Protein AF-X1F9L2-F1 (afdb_monomer_lite)

Secondary structure (DSSP, 8-state):
--SSHHHHHHHHTTEEEE-------S--PPEEEEEEESS-TT-EEEEE----HHHHHHHHHHH--SS------TT----TTHHHHHHHHHHH-TT-S--------

Structure (mmCIF, N/CA/C/O backbone):
data_AF-X1F9L2-F1
#
_entry.id   AF-X1F9L2-F1
#
loop_
_atom_site.group_PDB
_atom_site.id
_atom_site.type_symbol
_atom_site.label_atom_id
_atom_site.label_alt_id
_atom_site.label_comp_id
_atom_site.label_asym_id
_atom_site.label_entity_id
_atom_site.label_seq_id
_atom_site.pdbx_PDB_ins_code
_atom_site.Cartn_x
_atom_site.Cartn_y
_atom_site.Cartn_z
_atom_site.occupancy
_atom_site.B_iso_or_equiv
_atom_site.auth_seq_id
_atom_site.auth_comp_id
_atom_site.auth_asym_id
_atom_site.auth_atom_id
_atom_site.pdbx_PDB_model_num
ATOM 1 N N . SER A 1 1 ? 3.267 -1.049 13.848 1.00 60.25 1 SER A N 1
ATOM 2 C CA . SER A 1 1 ? 3.976 0.184 14.206 1.00 60.25 1 SER A CA 1
ATOM 3 C C . SER A 1 1 ? 3.271 0.841 15.379 1.00 60.25 1 SER A C 1
ATOM 5 O O . SER A 1 1 ? 2.086 0.572 15.550 1.00 60.25 1 SER A O 1
ATOM 7 N N . LYS A 1 2 ? 3.977 1.619 16.206 1.00 73.06 2 LYS A N 1
ATOM 8 C CA . LYS A 1 2 ? 3.384 2.420 17.297 1.00 73.06 2 LYS A CA 1
ATOM 9 C C . LYS A 1 2 ? 3.201 3.896 16.903 1.00 73.06 2 LYS A C 1
ATOM 11 O O . LYS A 1 2 ? 2.797 4.698 17.736 1.00 73.06 2 LYS A O 1
ATOM 16 N N . ASP A 1 3 ? 3.540 4.254 15.665 1.00 85.88 3 ASP A N 1
ATOM 17 C CA . ASP A 1 3 ? 3.360 5.607 15.145 1.00 85.88 3 ASP A CA 1
ATOM 18 C C . ASP A 1 3 ? 1.888 5.908 14.807 1.00 85.88 3 ASP A C 1
ATOM 20 O O . ASP A 1 3 ? 1.027 5.026 14.773 1.00 85.88 3 ASP A O 1
ATOM 24 N N . LYS A 1 4 ? 1.597 7.190 14.577 1.00 92.56 4 LYS A N 1
ATOM 25 C CA . LYS A 1 4 ? 0.249 7.693 14.281 1.00 92.56 4 LYS A CA 1
ATOM 26 C C . LYS A 1 4 ? -0.078 7.688 12.782 1.00 92.56 4 LYS A C 1
ATOM 28 O O . LYS A 1 4 ? -1.054 8.318 12.386 1.00 92.56 4 LYS A O 1
ATOM 33 N N . THR A 1 5 ? 0.704 6.993 11.949 1.00 92.44 5 THR A N 1
ATOM 34 C CA . THR A 1 5 ? 0.612 7.088 10.479 1.00 92.44 5 THR A CA 1
ATOM 35 C C . THR A 1 5 ? -0.786 6.765 9.977 1.00 92.44 5 THR A C 1
ATOM 37 O O . THR A 1 5 ? -1.375 7.548 9.243 1.00 92.44 5 THR A O 1
ATOM 40 N N . LEU A 1 6 ? -1.362 5.646 10.427 1.00 94.25 6 LEU A N 1
ATOM 41 C CA . LEU A 1 6 ? -2.694 5.236 9.985 1.00 94.25 6 LEU A CA 1
ATOM 42 C C . LEU A 1 6 ? -3.778 6.248 10.384 1.00 94.25 6 LEU A C 1
ATOM 44 O O . LEU A 1 6 ? -4.688 6.501 9.602 1.00 94.25 6 LEU A O 1
ATOM 48 N N . GLU A 1 7 ? -3.687 6.833 11.578 1.00 95.12 7 GLU A N 1
ATOM 49 C CA . GLU A 1 7 ? -4.670 7.816 12.044 1.00 95.12 7 GLU A CA 1
ATOM 50 C C . GLU A 1 7 ? -4.569 9.133 11.268 1.00 95.12 7 GLU A C 1
ATOM 52 O O . GLU A 1 7 ? -5.594 9.709 10.903 1.00 95.12 7 GLU A O 1
ATOM 57 N N . ILE A 1 8 ? -3.350 9.567 10.935 1.00 95.69 8 ILE A N 1
ATOM 58 C CA . ILE A 1 8 ? -3.124 10.725 10.060 1.00 95.69 8 ILE A CA 1
ATOM 59 C C . ILE A 1 8 ? -3.702 10.445 8.668 1.00 95.69 8 ILE A C 1
ATOM 61 O O . ILE A 1 8 ? -4.513 11.227 8.182 1.00 95.69 8 ILE A O 1
ATOM 65 N N . LEU A 1 9 ? -3.379 9.296 8.062 1.00 95.38 9 LEU A N 1
ATOM 66 C CA . LEU A 1 9 ? -3.902 8.922 6.744 1.00 95.38 9 LEU A CA 1
ATOM 67 C C . LEU A 1 9 ? -5.434 8.866 6.729 1.00 95.38 9 LEU A C 1
ATOM 69 O O . LEU A 1 9 ? -6.054 9.372 5.797 1.00 95.38 9 LEU A O 1
ATOM 73 N N . LYS A 1 10 ? -6.057 8.298 7.772 1.00 95.62 10 LYS A N 1
ATOM 74 C CA . LYS A 1 10 ? -7.521 8.258 7.900 1.00 95.62 10 LYS A CA 1
ATOM 75 C C . LYS A 1 10 ? -8.142 9.644 7.879 1.00 95.62 10 LYS A C 1
ATOM 77 O O . LYS A 1 10 ? -9.165 9.827 7.223 1.00 95.62 10 LYS A O 1
ATOM 82 N N . LYS A 1 11 ? -7.539 10.591 8.596 1.00 95.75 11 LYS A N 1
ATOM 83 C CA . LYS A 1 11 ? -8.026 11.965 8.679 1.00 95.75 11 LYS A CA 1
ATOM 84 C C . LYS A 1 11 ? -7.845 12.702 7.351 1.00 95.75 11 LYS A C 1
ATOM 86 O O . LYS A 1 11 ? -8.827 13.212 6.819 1.00 95.75 11 LYS A O 1
ATOM 91 N N . GLU A 1 12 ? -6.626 12.724 6.817 1.00 96.25 12 GLU A N 1
ATOM 92 C CA . GLU A 1 12 ? -6.279 13.530 5.637 1.00 96.25 12 GLU A CA 1
ATOM 93 C C . GLU A 1 12 ? -6.968 13.015 4.364 1.00 96.25 12 GLU A C 1
ATOM 95 O O . GLU A 1 12 ? -7.533 13.795 3.603 1.00 96.25 12 GLU A O 1
ATOM 100 N N . PHE A 1 13 ? -7.034 11.693 4.183 1.00 96.44 13 PHE A N 1
ATOM 101 C CA . PHE A 1 13 ? -7.661 11.069 3.011 1.00 96.44 13 PHE A CA 1
ATOM 102 C C . PHE A 1 13 ? -9.096 10.590 3.263 1.00 96.44 13 PHE A C 1
ATOM 104 O O . PHE A 1 13 ? -9.654 9.833 2.471 1.00 96.44 13 PHE A O 1
ATOM 111 N N . LYS A 1 14 ? -9.714 10.988 4.384 1.00 96.62 14 LYS A N 1
ATOM 112 C CA . LYS A 1 14 ? -11.099 10.619 4.738 1.00 96.62 14 LYS A CA 1
ATOM 113 C C . LYS A 1 14 ? -11.360 9.115 4.569 1.00 96.62 14 LYS A C 1
ATOM 115 O O . LYS A 1 14 ? -12.364 8.706 3.976 1.00 96.62 14 LYS A O 1
ATOM 120 N N . LEU A 1 15 ? -10.420 8.293 5.041 1.00 97.75 15 LEU A N 1
ATOM 121 C CA . LEU A 1 15 ? -10.436 6.858 4.785 1.00 97.75 15 LEU A CA 1
ATOM 122 C C . LEU A 1 15 ? -11.605 6.185 5.502 1.00 97.75 15 LEU A C 1
ATOM 124 O O . LEU A 1 15 ? -11.808 6.361 6.706 1.00 97.75 15 LEU A O 1
ATOM 128 N N . LYS A 1 16 ? -12.320 5.324 4.782 1.00 96.56 16 LYS A N 1
ATOM 129 C CA . LYS A 1 16 ? -13.406 4.505 5.323 1.00 96.56 16 LYS A CA 1
ATOM 130 C C . LYS A 1 16 ? -12.994 3.045 5.325 1.00 96.56 16 LYS A C 1
ATOM 132 O O . LYS A 1 16 ? -12.579 2.511 4.298 1.00 96.56 16 LYS A O 1
ATOM 137 N N . LYS A 1 17 ? -13.121 2.398 6.486 1.00 96.81 17 LYS A N 1
ATOM 138 C CA . LYS A 1 17 ? -12.931 0.950 6.586 1.00 96.81 17 LYS A CA 1
ATOM 139 C C . LYS A 1 17 ? -14.072 0.265 5.845 1.00 96.81 17 LYS A C 1
ATOM 141 O O . LYS A 1 17 ? -15.231 0.565 6.119 1.00 96.81 17 LYS A O 1
ATOM 146 N N . ILE A 1 18 ? -13.743 -0.666 4.963 1.00 95.94 18 ILE A N 1
ATOM 147 C CA . ILE A 1 18 ? -14.729 -1.484 4.261 1.00 95.94 18 ILE A CA 1
ATOM 148 C C . ILE A 1 18 ? -14.486 -2.963 4.529 1.00 95.94 18 ILE A C 1
ATOM 150 O O . ILE A 1 18 ? -13.389 -3.381 4.912 1.00 95.94 18 ILE A O 1
ATOM 154 N N . TYR A 1 19 ? -15.531 -3.757 4.324 1.00 93.50 19 TYR A N 1
ATOM 155 C CA . TYR A 1 19 ? -15.382 -5.196 4.213 1.00 93.50 19 TYR A CA 1
ATOM 156 C C . TYR A 1 19 ? -14.940 -5.524 2.788 1.00 93.50 19 TYR A C 1
ATOM 158 O O . TYR A 1 19 ? -15.648 -5.222 1.830 1.00 93.50 19 TYR A O 1
ATOM 166 N N . HIS A 1 20 ? -13.755 -6.110 2.653 1.00 90.31 20 HIS A N 1
ATOM 167 C CA . HIS A 1 20 ? -13.216 -6.516 1.366 1.00 90.31 20 HIS A CA 1
ATOM 168 C C . HIS A 1 20 ? -12.497 -7.853 1.517 1.00 90.31 20 HIS A C 1
ATOM 170 O O . HIS A 1 20 ? -11.644 -8.013 2.395 1.00 90.31 20 HIS A O 1
ATOM 176 N N . VAL A 1 21 ? -12.864 -8.820 0.678 1.00 86.88 21 VAL A N 1
ATOM 177 C CA . VAL A 1 21 ? -12.272 -10.158 0.692 1.00 86.88 21 VAL A CA 1
ATOM 178 C C . VAL A 1 21 ? -11.064 -10.150 -0.234 1.00 86.88 21 VAL A C 1
ATOM 180 O O . VAL A 1 21 ? -11.203 -10.140 -1.452 1.00 86.88 21 VAL A O 1
ATOM 183 N N . LEU A 1 22 ? -9.870 -10.147 0.358 1.00 87.06 22 LEU A N 1
ATOM 184 C CA . LEU A 1 22 ? -8.618 -10.224 -0.386 1.00 87.06 22 LEU A CA 1
ATOM 185 C C . LEU A 1 22 ? -8.271 -11.674 -0.712 1.00 87.06 22 LEU A C 1
ATOM 187 O O . LEU A 1 22 ? -8.077 -12.499 0.186 1.00 87.06 22 LEU A O 1
ATOM 191 N N . GLN A 1 23 ? -8.114 -11.972 -2.000 1.00 87.38 23 GLN A N 1
ATOM 192 C CA . GLN A 1 23 ? -7.535 -13.238 -2.421 1.00 87.38 23 GLN A CA 1
ATOM 193 C C . GLN A 1 23 ? -6.039 -13.232 -2.089 1.00 87.38 23 GLN A C 1
ATOM 195 O O . GLN A 1 23 ? -5.255 -12.480 -2.663 1.00 87.38 23 GLN A O 1
ATOM 200 N N . THR A 1 24 ? -5.622 -14.083 -1.155 1.00 87.44 24 THR A N 1
ATOM 201 C CA . THR A 1 24 ? -4.207 -14.191 -0.780 1.00 87.44 24 THR A CA 1
ATOM 202 C C . THR A 1 24 ? -3.488 -15.101 -1.774 1.00 87.44 24 THR A C 1
ATOM 204 O O . THR A 1 24 ? -3.519 -16.320 -1.628 1.00 87.44 24 THR A O 1
ATOM 207 N N . ARG A 1 25 ? -2.866 -14.512 -2.801 1.00 91.56 25 ARG A N 1
ATOM 208 C CA . ARG A 1 25 ? -2.058 -15.238 -3.802 1.00 91.56 25 ARG A CA 1
ATOM 209 C C . ARG A 1 25 ? -0.617 -15.411 -3.334 1.00 91.56 25 ARG A C 1
ATOM 211 O O . ARG A 1 25 ? -0.017 -16.463 -3.520 1.00 91.56 25 ARG A O 1
ATOM 218 N N . ILE A 1 26 ? -0.083 -14.381 -2.685 1.00 94.81 26 ILE A N 1
ATOM 219 C CA . ILE A 1 26 ? 1.255 -14.357 -2.101 1.00 94.81 26 ILE A CA 1
ATOM 220 C C . ILE A 1 26 ? 1.123 -14.379 -0.581 1.00 94.81 26 ILE A C 1
ATOM 222 O O . ILE A 1 26 ? 0.314 -13.650 -0.006 1.00 94.81 26 ILE A O 1
ATOM 226 N N . LYS A 1 27 ? 1.925 -15.205 0.097 1.00 96.44 27 LYS A N 1
ATOM 227 C CA . LYS A 1 27 ? 1.896 -15.305 1.560 1.00 96.44 27 LYS A CA 1
ATOM 228 C C . LYS A 1 27 ? 2.174 -13.940 2.199 1.00 96.44 27 LYS A C 1
ATOM 230 O O . LYS A 1 27 ? 3.206 -13.318 1.940 1.00 96.44 27 LYS A O 1
ATOM 235 N N . THR A 1 28 ? 1.267 -13.512 3.073 1.00 97.12 28 THR A N 1
ATOM 236 C CA . THR A 1 28 ? 1.429 -12.315 3.898 1.00 97.12 28 THR A CA 1
ATOM 237 C C . THR A 1 28 ? 0.777 -12.499 5.265 1.00 97.12 28 THR A C 1
ATOM 239 O O . THR A 1 28 ? -0.094 -13.356 5.434 1.00 97.12 28 THR A O 1
ATOM 242 N N . LYS A 1 29 ? 1.205 -11.728 6.268 1.00 96.12 29 LYS A N 1
ATOM 243 C CA . LYS A 1 29 ? 0.519 -11.690 7.567 1.00 96.12 29 LYS A CA 1
ATOM 244 C C . LYS A 1 29 ? -0.878 -11.076 7.455 1.00 96.12 29 LYS A C 1
ATOM 246 O O . LYS A 1 29 ? -1.147 -10.257 6.580 1.00 96.12 29 LYS A O 1
ATOM 251 N N . SER A 1 30 ? -1.735 -11.414 8.416 1.00 95.31 30 SER A N 1
ATOM 252 C CA . SER A 1 30 ? -3.143 -11.018 8.431 1.00 95.31 30 SER A CA 1
ATOM 253 C C . SER A 1 30 ? -3.357 -9.508 8.286 1.00 95.31 30 SER A C 1
ATOM 255 O O . SER A 1 30 ? -2.731 -8.694 8.979 1.00 95.31 30 SER A O 1
ATOM 257 N N . ILE A 1 31 ? -4.302 -9.155 7.414 1.00 95.62 31 ILE A N 1
ATOM 258 C CA . ILE A 1 31 ? -4.817 -7.798 7.233 1.00 95.62 31 ILE A CA 1
ATOM 259 C C . ILE A 1 31 ? -5.885 -7.541 8.304 1.00 95.62 31 ILE A C 1
ATOM 261 O O . ILE A 1 31 ? -6.818 -8.322 8.471 1.00 95.62 31 ILE A O 1
ATOM 265 N N . ARG A 1 32 ? -5.732 -6.452 9.057 1.00 94.25 32 ARG A N 1
ATOM 266 C CA . ARG A 1 32 ? -6.642 -5.996 10.122 1.00 94.25 32 ARG A CA 1
ATOM 267 C C . ARG A 1 32 ? -7.716 -5.040 9.599 1.00 94.25 32 ARG A C 1
ATOM 269 O O . ARG A 1 32 ? -8.794 -4.916 10.193 1.00 94.25 32 ARG A O 1
ATOM 276 N N . GLY A 1 33 ? -7.431 -4.347 8.498 1.00 95.38 33 GLY A N 1
ATOM 277 C CA . GLY A 1 33 ? -8.379 -3.444 7.865 1.00 95.38 33 GLY A CA 1
ATOM 278 C C . GLY A 1 33 ? -8.030 -3.110 6.425 1.00 95.38 33 GLY A C 1
ATOM 279 O O . GLY A 1 33 ? -6.862 -2.958 6.079 1.00 95.38 33 GLY A O 1
ATOM 280 N N . TYR A 1 34 ? -9.076 -2.972 5.619 1.00 97.00 34 TYR A N 1
ATOM 281 C CA . TYR A 1 34 ? -9.021 -2.466 4.259 1.00 97.00 34 TYR A CA 1
ATOM 282 C C . TYR A 1 34 ? -9.729 -1.117 4.243 1.00 97.00 34 TYR A C 1
ATOM 284 O O . TYR A 1 34 ? -10.868 -1.009 4.711 1.00 97.00 34 TYR A O 1
ATOM 292 N N . TYR A 1 35 ? -9.053 -0.092 3.743 1.00 97.31 35 TYR A N 1
ATOM 293 C CA . TYR A 1 35 ? -9.544 1.274 3.756 1.00 97.31 35 TYR A CA 1
ATOM 294 C C . TYR A 1 35 ? -9.529 1.861 2.352 1.00 97.31 35 TYR A C 1
ATOM 296 O O . TYR A 1 35 ? -8.521 1.758 1.656 1.00 97.31 35 TYR A O 1
ATOM 304 N N . ILE A 1 36 ? -10.625 2.512 1.975 1.00 96.69 36 ILE A N 1
ATOM 305 C CA . ILE A 1 36 ? -10.729 3.291 0.737 1.00 96.69 36 ILE A CA 1
ATOM 306 C C . ILE A 1 36 ? -10.830 4.774 1.072 1.00 96.69 36 ILE A C 1
ATOM 308 O O . ILE A 1 36 ? -11.429 5.143 2.087 1.00 96.69 36 ILE A O 1
ATOM 312 N N . SER A 1 37 ? -10.249 5.619 0.230 1.00 97.31 37 SER A N 1
ATOM 313 C CA . SER A 1 37 ? -10.363 7.068 0.360 1.00 97.31 37 SER A CA 1
ATOM 314 C C . SER A 1 37 ? -11.634 7.586 -0.308 1.00 97.31 37 SER A C 1
ATOM 316 O O . SER A 1 37 ? -11.985 7.185 -1.415 1.00 97.31 37 SER A O 1
ATOM 318 N N . ALA A 1 38 ? -12.339 8.486 0.381 1.00 90.00 38 ALA A N 1
ATOM 319 C CA . ALA A 1 38 ? -13.492 9.179 -0.189 1.00 90.00 38 ALA A CA 1
ATOM 320 C C . ALA A 1 38 ? -13.092 10.409 -1.022 1.00 90.00 38 ALA A C 1
ATOM 322 O O . ALA A 1 38 ? -13.912 10.900 -1.793 1.00 90.00 38 ALA A O 1
ATOM 323 N N . SER A 1 39 ? -11.873 10.931 -0.840 1.00 93.50 39 SER A N 1
ATOM 324 C CA . SER A 1 39 ? -11.355 12.089 -1.583 1.00 93.50 39 SER A CA 1
ATOM 325 C C . SER A 1 39 ? -10.413 11.709 -2.724 1.00 93.50 39 SER A C 1
ATOM 327 O O . SER A 1 39 ? -10.318 12.457 -3.682 1.00 93.50 39 SER A O 1
ATOM 329 N N . GLU A 1 40 ? -9.763 10.546 -2.641 1.00 95.81 40 GLU A N 1
ATOM 330 C CA . GLU A 1 40 ? -8.776 10.049 -3.606 1.00 95.81 40 GLU A CA 1
ATOM 331 C C . GLU A 1 40 ? -9.179 8.647 -4.086 1.00 95.81 40 GLU A C 1
ATOM 333 O O . GLU A 1 40 ? -8.783 7.654 -3.475 1.00 95.81 40 GLU A O 1
ATOM 338 N N . PRO A 1 41 ? -9.972 8.519 -5.166 1.00 91.06 41 PRO A N 1
ATOM 339 C CA . PRO A 1 41 ? -10.560 7.240 -5.580 1.00 91.06 41 PRO A CA 1
ATOM 340 C C . PRO A 1 41 ? -9.548 6.114 -5.842 1.00 91.06 41 PRO A C 1
ATOM 342 O O . PRO A 1 41 ? -9.886 4.940 -5.714 1.00 91.06 41 PRO A O 1
ATOM 345 N N . ASN A 1 42 ? -8.306 6.468 -6.181 1.00 92.56 42 ASN A N 1
ATOM 346 C CA . ASN A 1 42 ? -7.230 5.522 -6.478 1.00 92.56 42 ASN A CA 1
ATOM 347 C C . ASN A 1 42 ? -6.385 5.143 -5.246 1.00 92.56 42 ASN A C 1
ATOM 349 O O . ASN A 1 42 ? -5.439 4.366 -5.371 1.00 92.56 42 ASN A O 1
ATOM 353 N N . LEU A 1 43 ? -6.699 5.677 -4.059 1.00 95.38 43 LEU A N 1
ATOM 354 C CA . LEU A 1 43 ? -5.963 5.398 -2.829 1.00 95.38 43 LEU A CA 1
ATOM 355 C C . LEU A 1 43 ? -6.657 4.321 -1.988 1.00 95.38 43 LEU A C 1
ATOM 357 O O . LEU A 1 43 ? -7.757 4.509 -1.459 1.00 95.38 43 LEU A O 1
ATOM 361 N N . ILE A 1 44 ? -5.936 3.222 -1.784 1.00 95.44 44 ILE A N 1
ATOM 362 C CA . ILE A 1 44 ? -6.287 2.145 -0.861 1.00 95.44 44 ILE A CA 1
ATOM 363 C C . ILE A 1 44 ? -5.207 2.061 0.215 1.00 95.44 44 ILE A C 1
ATOM 365 O O . ILE A 1 44 ? -4.014 2.126 -0.078 1.00 95.44 44 ILE A O 1
ATOM 369 N N . VAL A 1 45 ? -5.618 1.867 1.467 1.00 96.56 45 VAL A N 1
ATOM 370 C CA . VAL A 1 45 ? -4.702 1.649 2.594 1.00 96.56 45 VAL A CA 1
ATOM 371 C C . VAL A 1 45 ? -5.035 0.328 3.277 1.00 96.56 45 VAL A C 1
ATOM 373 O O . VAL A 1 45 ? -6.181 0.065 3.642 1.00 96.56 45 VAL A O 1
ATOM 376 N N . LEU A 1 46 ? -4.014 -0.504 3.479 1.00 96.00 46 LEU A N 1
ATOM 377 C CA . LEU A 1 46 ? -4.123 -1.757 4.220 1.00 96.00 46 LEU A CA 1
ATOM 378 C C . LEU A 1 46 ? -3.495 -1.594 5.603 1.00 96.00 46 LEU A C 1
ATOM 380 O O . LEU A 1 46 ? -2.302 -1.322 5.727 1.00 96.00 46 LEU A O 1
ATOM 384 N N . ASP A 1 47 ? -4.279 -1.825 6.653 1.00 95.50 47 ASP A N 1
ATOM 385 C CA . ASP A 1 47 ? -3.740 -2.031 7.995 1.00 95.50 47 ASP A CA 1
ATOM 386 C C . ASP A 1 47 ? -3.477 -3.524 8.199 1.00 95.50 47 ASP A C 1
ATOM 388 O O . ASP A 1 47 ? -4.392 -4.334 8.059 1.00 95.50 4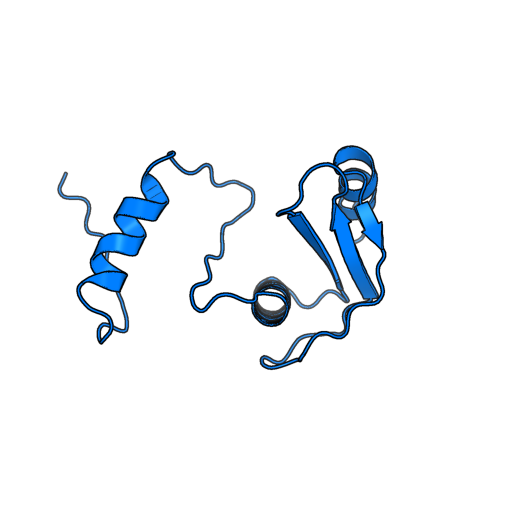7 ASP A O 1
ATOM 392 N N . LYS A 1 48 ? -2.252 -3.912 8.562 1.00 94.31 48 LYS A N 1
ATOM 393 C CA . LYS A 1 48 ? -1.864 -5.318 8.747 1.00 94.31 48 LYS A CA 1
ATOM 394 C C . LYS A 1 48 ? -0.970 -5.539 9.957 1.00 94.31 48 LYS A C 1
ATOM 396 O O . LYS A 1 48 ? -0.338 -4.619 10.476 1.00 94.31 48 LYS A O 1
ATOM 401 N N . ILE A 1 49 ? -0.866 -6.797 10.381 1.00 95.44 49 ILE A N 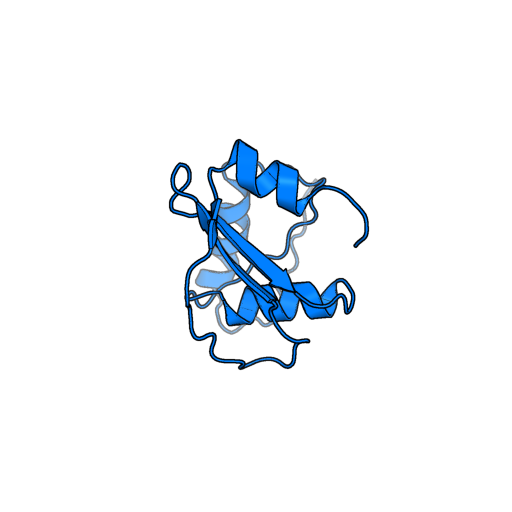1
ATOM 402 C CA . ILE A 1 49 ? 0.126 -7.211 11.382 1.00 95.44 49 ILE A CA 1
ATOM 403 C C . ILE A 1 49 ? 1.527 -6.987 10.804 1.00 95.44 49 ILE A C 1
ATOM 405 O O . ILE A 1 49 ? 1.809 -7.407 9.685 1.00 95.44 49 ILE A O 1
ATOM 409 N N . ASN A 1 50 ? 2.425 -6.344 11.554 1.00 94.06 50 ASN A N 1
ATOM 410 C CA . ASN A 1 50 ? 3.774 -6.049 11.069 1.00 94.06 50 ASN A CA 1
ATOM 411 C C . ASN A 1 50 ? 4.560 -7.334 10.741 1.00 94.06 50 ASN A C 1
ATOM 413 O O . ASN A 1 50 ? 4.678 -8.228 11.584 1.00 94.06 50 ASN A O 1
ATOM 417 N N . GLY A 1 51 ? 5.143 -7.405 9.545 1.00 95.00 51 GLY A N 1
ATOM 418 C CA . GLY A 1 51 ? 6.061 -8.472 9.131 1.00 95.00 51 GLY A CA 1
ATOM 419 C C . GLY A 1 51 ? 7.203 -7.995 8.234 1.00 95.00 51 GLY A C 1
ATOM 420 O O . GLY A 1 51 ? 7.812 -8.814 7.557 1.00 95.00 51 GLY A O 1
ATOM 421 N N . GLY A 1 52 ? 7.511 -6.694 8.250 1.00 94.38 52 GLY A N 1
ATOM 422 C CA . GLY A 1 52 ? 8.596 -6.100 7.462 1.00 94.38 52 GLY A CA 1
ATOM 423 C C . GLY A 1 52 ? 8.191 -5.664 6.048 1.00 94.38 52 GLY A C 1
ATOM 424 O O . GLY A 1 52 ? 7.040 -5.823 5.638 1.00 94.38 52 GLY A O 1
ATOM 425 N N . LYS A 1 53 ? 9.157 -5.094 5.311 1.00 92.56 53 LYS A N 1
ATOM 426 C CA . LYS A 1 53 ? 8.958 -4.479 3.982 1.00 92.56 53 LYS A CA 1
ATOM 427 C C . LYS A 1 53 ? 8.427 -5.476 2.950 1.00 92.56 53 LYS A C 1
ATOM 429 O O . LYS A 1 53 ? 7.394 -5.220 2.348 1.00 92.56 53 LYS A O 1
ATOM 434 N N . ALA A 1 54 ? 9.068 -6.636 2.803 1.00 95.12 54 ALA A N 1
ATOM 435 C CA . ALA A 1 54 ? 8.633 -7.662 1.848 1.00 95.12 54 ALA A CA 1
ATOM 436 C C . ALA A 1 54 ? 7.193 -8.136 2.114 1.00 95.12 54 ALA A C 1
ATOM 438 O O . ALA A 1 54 ? 6.391 -8.269 1.198 1.00 95.12 54 ALA A O 1
ATOM 439 N N . ASP A 1 55 ? 6.833 -8.313 3.385 1.00 96.56 55 ASP A N 1
ATOM 440 C CA . ASP A 1 55 ? 5.486 -8.723 3.779 1.00 96.56 55 ASP A CA 1
ATOM 441 C C . ASP A 1 55 ? 4.439 -7.619 3.531 1.00 96.56 55 ASP A C 1
ATOM 443 O O . ASP A 1 55 ? 3.286 -7.917 3.229 1.00 96.56 55 ASP A O 1
ATOM 447 N N . ALA A 1 56 ? 4.822 -6.341 3.626 1.00 94.69 56 ALA A N 1
ATOM 448 C CA . ALA A 1 56 ? 3.970 -5.220 3.224 1.00 94.69 56 ALA A CA 1
ATOM 449 C C . ALA A 1 56 ? 3.770 -5.164 1.699 1.00 94.69 56 ALA A C 1
ATOM 451 O O . ALA A 1 56 ? 2.643 -4.978 1.243 1.00 94.69 56 ALA A O 1
ATOM 452 N N . LEU A 1 57 ? 4.831 -5.396 0.919 1.00 95.44 57 LEU A N 1
ATOM 453 C CA . LEU A 1 57 ? 4.754 -5.462 -0.544 1.00 95.44 5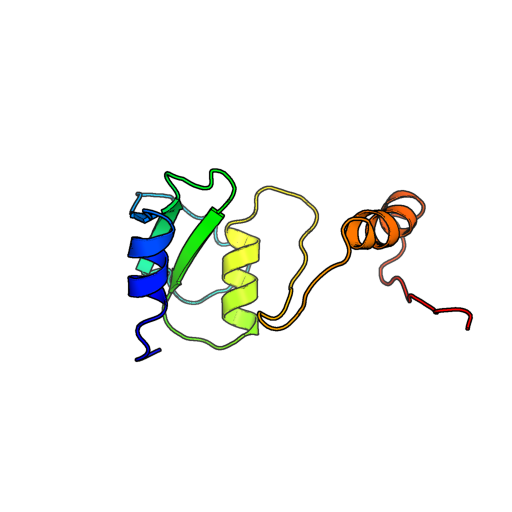7 LEU A CA 1
ATOM 454 C C . LEU A 1 57 ? 3.851 -6.610 -1.007 1.00 95.44 57 LEU A C 1
ATOM 456 O O . LEU A 1 57 ? 2.977 -6.395 -1.841 1.00 95.44 57 LEU A O 1
ATOM 460 N N . ASN A 1 58 ? 3.978 -7.795 -0.403 1.00 95.88 58 ASN A N 1
ATOM 461 C CA . ASN A 1 58 ? 3.109 -8.938 -0.703 1.00 95.88 58 ASN A CA 1
ATOM 462 C C . ASN A 1 58 ? 1.626 -8.619 -0.461 1.00 95.88 58 ASN A C 1
ATOM 464 O O . ASN A 1 58 ? 0.773 -8.995 -1.265 1.00 95.88 58 ASN A O 1
ATOM 468 N N . ALA A 1 59 ? 1.309 -7.910 0.629 1.00 96.00 59 ALA A N 1
ATOM 469 C CA . ALA A 1 59 ? -0.054 -7.458 0.902 1.00 96.00 59 ALA A CA 1
ATOM 470 C C . ALA A 1 59 ? -0.567 -6.482 -0.171 1.00 96.00 59 ALA A C 1
ATOM 472 O O . ALA A 1 59 ? -1.702 -6.627 -0.621 1.00 96.00 59 ALA A O 1
ATOM 473 N N . GLY A 1 60 ? 0.269 -5.533 -0.606 1.00 94.94 60 GLY A N 1
ATOM 474 C CA . GLY A 1 60 ? -0.055 -4.605 -1.694 1.00 94.94 60 GLY A CA 1
ATOM 475 C C . GLY A 1 60 ? -0.319 -5.316 -3.023 1.00 94.94 60 GLY A C 1
ATOM 476 O O . GLY A 1 60 ? -1.320 -5.038 -3.681 1.00 94.94 60 GLY A O 1
ATOM 477 N N . ILE A 1 61 ? 0.518 -6.295 -3.382 1.00 94.94 61 ILE A N 1
ATOM 478 C CA . ILE A 1 61 ? 0.336 -7.106 -4.595 1.00 94.94 61 ILE A CA 1
ATOM 479 C C . ILE A 1 61 ? -0.978 -7.895 -4.531 1.00 94.94 61 ILE A C 1
ATOM 481 O O . ILE A 1 61 ? -1.739 -7.879 -5.492 1.00 94.94 61 ILE A O 1
ATOM 485 N N . ASN A 1 62 ? -1.298 -8.527 -3.396 1.00 94.56 62 ASN A N 1
ATOM 486 C CA . ASN A 1 62 ? -2.569 -9.247 -3.228 1.00 94.56 62 ASN A CA 1
ATOM 487 C C . ASN A 1 62 ? -3.809 -8.345 -3.361 1.00 94.56 62 ASN A C 1
ATOM 489 O O . ASN A 1 62 ? -4.877 -8.838 -3.710 1.00 94.56 62 ASN A O 1
ATOM 493 N N . ALA A 1 63 ? -3.688 -7.052 -3.049 1.00 94.19 63 ALA A N 1
ATOM 494 C CA . ALA A 1 63 ? -4.770 -6.078 -3.188 1.00 94.19 63 ALA A CA 1
ATOM 495 C C . ALA A 1 63 ? -4.813 -5.386 -4.560 1.00 94.19 63 ALA A C 1
ATOM 497 O O . ALA A 1 63 ? -5.754 -4.641 -4.833 1.00 94.19 63 ALA A O 1
ATOM 498 N N . SER A 1 64 ? -3.808 -5.607 -5.408 1.00 92.62 64 SER A N 1
ATOM 499 C CA . SER A 1 64 ? -3.720 -5.012 -6.740 1.00 92.62 64 SER A CA 1
ATOM 500 C C . SER A 1 64 ? -4.518 -5.825 -7.760 1.00 92.62 64 SER A C 1
ATOM 502 O O . SER A 1 64 ? -4.480 -7.053 -7.762 1.00 92.62 64 SER A O 1
ATOM 504 N N . ASN A 1 65 ? -5.212 -5.132 -8.665 1.00 87.75 65 ASN A N 1
ATOM 505 C CA . ASN A 1 65 ? -6.019 -5.756 -9.724 1.00 87.75 65 ASN A CA 1
ATOM 506 C C . ASN A 1 65 ? -5.318 -5.793 -11.093 1.00 87.75 65 ASN A C 1
ATOM 508 O O . ASN A 1 65 ? -5.837 -6.395 -12.030 1.00 87.75 65 ASN A O 1
ATOM 512 N N . TYR A 1 66 ? -4.158 -5.145 -11.221 1.00 88.06 66 TYR A N 1
ATOM 513 C CA . TYR A 1 66 ? -3.459 -4.956 -12.492 1.00 88.06 66 TYR A CA 1
ATOM 514 C C . TYR A 1 66 ? -2.238 -5.880 -12.624 1.00 88.06 66 TYR A C 1
ATOM 516 O O . TYR A 1 66 ? -1.646 -6.258 -11.612 1.00 88.06 66 TYR A O 1
ATOM 524 N N . PRO A 1 67 ? -1.842 -6.246 -13.859 1.00 82.81 67 PRO A N 1
ATOM 525 C CA . PRO A 1 67 ? -0.745 -7.188 -14.104 1.00 82.81 67 PRO A CA 1
ATOM 526 C C . PRO A 1 67 ? 0.645 -6.625 -13.775 1.00 82.81 67 PRO A C 1
ATOM 528 O O . PRO A 1 67 ? 1.575 -7.396 -13.554 1.00 82.81 67 PRO A O 1
ATOM 531 N N . TYR A 1 68 ? 0.790 -5.300 -13.724 1.00 84.81 68 TYR A N 1
ATOM 532 C CA . TYR A 1 68 ? 2.042 -4.624 -13.393 1.00 84.81 68 TYR A CA 1
ATOM 533 C C . TYR A 1 68 ? 1.950 -3.987 -12.007 1.00 84.81 68 TYR A C 1
ATOM 535 O O . TYR A 1 68 ? 0.939 -3.369 -11.670 1.00 84.81 68 TYR A O 1
ATOM 543 N N . PHE A 1 69 ? 3.020 -4.110 -11.219 1.00 87.56 69 PHE A N 1
ATOM 544 C CA . PHE A 1 69 ? 3.150 -3.463 -9.916 1.00 87.56 69 PHE A CA 1
ATOM 545 C C . PHE A 1 69 ? 4.486 -2.725 -9.830 1.00 87.56 69 PHE A C 1
ATOM 547 O O . PHE A 1 69 ? 5.489 -3.169 -10.386 1.00 87.56 69 PHE A O 1
ATOM 554 N N . ILE A 1 70 ? 4.502 -1.614 -9.098 1.00 87.38 70 ILE A N 1
ATOM 555 C CA . ILE A 1 70 ? 5.717 -0.856 -8.802 1.00 87.38 70 ILE A CA 1
ATOM 556 C C . ILE A 1 70 ? 5.774 -0.662 -7.290 1.00 87.38 70 ILE A C 1
ATOM 558 O O . ILE A 1 70 ? 4.808 -0.218 -6.674 1.00 87.38 70 ILE A O 1
ATOM 562 N N . SER A 1 71 ? 6.905 -1.014 -6.685 1.00 89.00 71 SER A N 1
ATOM 563 C CA . SER A 1 71 ? 7.203 -0.661 -5.298 1.00 89.00 71 SER A CA 1
ATOM 564 C C . SER A 1 71 ? 8.039 0.611 -5.270 1.00 89.00 71 SER A C 1
ATOM 566 O O . SER A 1 71 ? 9.105 0.644 -5.885 1.00 89.00 71 SER A O 1
ATOM 568 N N . ILE A 1 72 ? 7.582 1.620 -4.538 1.00 88.12 72 ILE A N 1
ATOM 569 C CA . ILE A 1 72 ? 8.261 2.908 -4.388 1.00 88.12 72 ILE A CA 1
ATOM 570 C C . ILE A 1 72 ? 8.455 3.151 -2.890 1.00 88.12 72 ILE A C 1
ATOM 572 O O . ILE A 1 72 ? 7.562 2.845 -2.096 1.00 88.12 72 ILE A O 1
ATOM 576 N N . ASP A 1 73 ? 9.626 3.651 -2.500 1.00 86.38 73 ASP A N 1
ATOM 577 C CA . ASP A 1 73 ? 9.862 4.096 -1.127 1.00 86.38 73 ASP A CA 1
ATOM 578 C C . ASP A 1 73 ? 9.252 5.492 -0.906 1.00 86.38 73 ASP A C 1
ATOM 580 O O . ASP A 1 73 ? 9.119 6.287 -1.832 1.00 86.38 73 ASP A O 1
ATOM 584 N N . ALA A 1 74 ? 8.821 5.788 0.322 1.00 81.38 74 ALA A N 1
ATOM 585 C CA . ALA A 1 74 ? 8.045 7.000 0.621 1.00 81.38 74 ALA A CA 1
ATOM 586 C C . ALA A 1 74 ? 8.823 8.321 0.431 1.00 81.38 74 ALA A C 1
ATOM 588 O O . ALA A 1 74 ? 8.231 9.395 0.502 1.00 81.38 74 ALA A O 1
ATOM 589 N N . ASP A 1 75 ? 10.134 8.242 0.225 1.00 85.12 75 ASP A N 1
ATOM 590 C CA . ASP A 1 75 ? 11.062 9.348 -0.005 1.00 85.12 75 ASP A CA 1
ATOM 591 C C . ASP A 1 75 ? 11.365 9.596 -1.494 1.00 85.12 75 ASP A C 1
ATOM 593 O O . ASP A 1 75 ? 12.128 10.505 -1.824 1.00 85.12 75 ASP A O 1
ATOM 597 N N . VAL A 1 76 ? 10.754 8.833 -2.403 1.00 85.06 76 VAL A N 1
ATOM 598 C CA . VAL A 1 76 ? 10.951 8.989 -3.847 1.00 85.06 76 VAL A CA 1
ATOM 599 C C . VAL A 1 76 ? 9.887 9.908 -4.444 1.00 85.06 76 VAL A C 1
ATOM 601 O O . VAL A 1 76 ? 8.686 9.681 -4.296 1.00 85.06 76 VAL A O 1
ATOM 604 N N . ILE A 1 77 ? 10.338 10.911 -5.200 1.00 84.88 77 ILE A N 1
ATOM 605 C CA . ILE A 1 77 ? 9.500 11.733 -6.079 1.00 84.88 77 ILE A CA 1
ATOM 606 C C . ILE A 1 77 ? 9.770 11.291 -7.517 1.00 84.88 77 ILE A C 1
ATOM 608 O O . ILE A 1 77 ? 10.923 11.212 -7.939 1.00 84.88 77 ILE A O 1
ATOM 612 N N . LEU A 1 78 ? 8.708 10.981 -8.260 1.00 80.94 78 LEU A N 1
ATOM 613 C CA . LEU A 1 78 ? 8.796 10.616 -9.670 1.00 80.94 78 LEU A CA 1
ATOM 614 C C . LEU A 1 78 ? 8.528 11.832 -10.555 1.00 80.94 78 LEU A C 1
ATOM 616 O O . LEU A 1 78 ? 7.601 12.598 -10.298 1.00 80.94 78 LEU A O 1
ATOM 620 N N . GLU A 1 79 ? 9.309 11.963 -11.625 1.00 86.56 79 GLU A N 1
ATOM 621 C CA . GLU A 1 79 ? 8.964 12.846 -12.740 1.00 86.56 79 GLU A CA 1
ATOM 622 C C . GLU A 1 79 ? 7.687 12.345 -13.428 1.00 86.56 79 GLU A C 1
ATOM 624 O O . GLU A 1 79 ? 7.421 11.140 -13.472 1.00 86.56 79 GLU A O 1
ATOM 629 N N . GLU A 1 80 ? 6.909 13.271 -13.986 1.00 84.38 80 GLU A N 1
ATOM 630 C CA . GLU A 1 80 ? 5.586 13.001 -14.561 1.00 84.38 80 GLU A CA 1
ATOM 631 C C . GLU A 1 80 ? 5.613 11.913 -15.652 1.00 84.38 80 GLU A C 1
ATOM 633 O O . GLU A 1 80 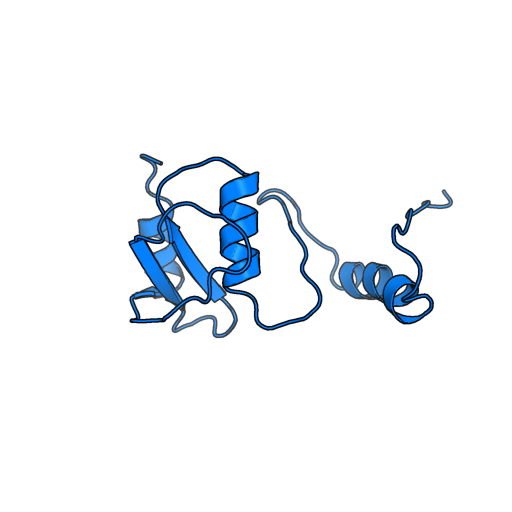? 4.721 11.066 -15.723 1.00 84.38 80 GLU A O 1
ATOM 638 N N . ASP A 1 81 ? 6.677 11.866 -16.457 1.00 86.38 81 ASP A N 1
ATOM 639 C CA . ASP A 1 81 ? 6.856 10.913 -17.554 1.00 86.38 81 ASP A CA 1
ATOM 640 C C . ASP A 1 81 ? 7.730 9.697 -17.188 1.00 86.38 81 ASP A C 1
ATOM 642 O O . ASP A 1 81 ? 7.905 8.788 -18.009 1.00 86.38 81 ASP A O 1
ATOM 646 N N . ALA A 1 82 ? 8.244 9.617 -15.953 1.00 85.88 82 ALA A N 1
ATOM 647 C CA . ALA A 1 82 ? 9.165 8.558 -15.538 1.00 85.88 82 ALA A CA 1
ATOM 648 C C . ALA A 1 82 ? 8.562 7.158 -15.734 1.00 85.88 82 ALA A C 1
ATOM 650 O O . ALA A 1 82 ? 9.224 6.258 -16.254 1.00 85.88 82 ALA A O 1
ATOM 651 N N . MET A 1 83 ? 7.282 6.979 -15.387 1.00 82.38 83 MET A N 1
ATOM 652 C CA . MET A 1 83 ? 6.595 5.696 -15.566 1.00 82.38 83 MET A CA 1
ATOM 653 C C . MET A 1 83 ? 6.448 5.309 -17.038 1.00 82.38 83 MET A C 1
ATOM 655 O O . MET A 1 83 ? 6.630 4.140 -17.373 1.00 82.38 83 MET A O 1
ATOM 659 N N . LEU A 1 84 ? 6.170 6.263 -17.932 1.00 85.00 84 LEU A N 1
ATOM 660 C CA . LEU A 1 84 ? 6.046 5.986 -19.368 1.00 85.00 84 LEU A CA 1
ATOM 661 C C . LEU A 1 84 ? 7.376 5.493 -19.944 1.00 85.00 84 LEU A C 1
ATOM 663 O O . LEU A 1 84 ? 7.404 4.513 -20.694 1.00 85.00 84 LEU A O 1
ATOM 667 N N . ARG A 1 85 ? 8.487 6.117 -19.534 1.00 84.12 85 ARG A N 1
ATOM 668 C CA . ARG A 1 85 ? 9.840 5.699 -19.931 1.00 84.12 85 ARG A CA 1
ATOM 669 C C . ARG A 1 85 ? 10.186 4.300 -19.416 1.00 84.12 85 ARG A C 1
ATOM 671 O O . ARG A 1 85 ? 10.843 3.545 -20.128 1.00 84.12 85 ARG A O 1
ATOM 678 N N . ILE A 1 86 ? 9.712 3.936 -18.221 1.00 83.06 86 ILE A N 1
ATOM 679 C CA . ILE A 1 86 ? 9.915 2.601 -17.638 1.00 83.06 86 ILE A CA 1
ATOM 680 C C . ILE A 1 86 ? 9.060 1.539 -18.339 1.00 83.06 86 ILE A C 1
ATOM 682 O O . ILE A 1 86 ? 9.541 0.441 -18.624 1.00 83.06 86 ILE A O 1
ATOM 686 N N . MET A 1 87 ? 7.801 1.862 -18.637 1.00 83.62 87 MET A N 1
ATOM 687 C CA . MET A 1 87 ? 6.837 0.920 -19.209 1.00 83.62 87 MET A CA 1
ATOM 688 C C . MET A 1 87 ? 7.097 0.618 -20.684 1.00 83.62 87 MET A C 1
ATOM 690 O O . MET A 1 87 ? 6.899 -0.519 -21.108 1.00 83.62 87 MET A O 1
ATOM 694 N N . LYS A 1 88 ? 7.570 1.593 -21.470 1.00 84.69 88 LYS A N 1
ATOM 695 C CA . LYS A 1 88 ? 7.825 1.419 -22.908 1.00 84.69 88 LYS A CA 1
ATOM 696 C C . LYS A 1 88 ? 8.665 0.169 -23.238 1.00 84.69 88 LYS A C 1
ATOM 698 O O . LYS A 1 88 ? 8.176 -0.671 -23.993 1.00 84.69 88 LYS A O 1
ATOM 703 N N . PRO A 1 89 ? 9.860 -0.043 -22.652 1.00 82.38 89 PRO A N 1
ATOM 704 C CA . PRO A 1 89 ? 10.647 -1.238 -22.945 1.00 82.38 89 PRO A CA 1
ATOM 705 C C . PRO A 1 89 ? 10.026 -2.534 -22.391 1.00 82.38 89 PRO A C 1
ATOM 707 O O . PRO A 1 89 ? 10.302 -3.594 -22.952 1.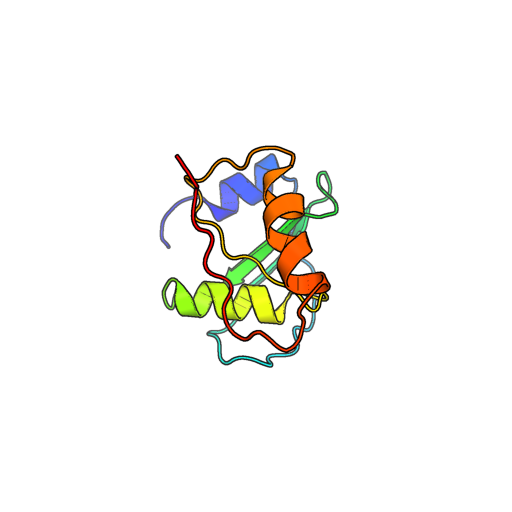00 82.38 89 PRO A O 1
ATOM 710 N N . MET A 1 90 ? 9.189 -2.478 -21.336 1.00 79.75 90 MET A N 1
ATOM 711 C CA . MET A 1 90 ? 8.430 -3.652 -20.856 1.00 79.75 90 MET A CA 1
ATOM 712 C C . MET A 1 90 ? 7.396 -4.103 -21.887 1.00 79.75 90 MET A C 1
ATOM 714 O O . MET A 1 90 ? 7.230 -5.300 -22.104 1.00 79.75 90 MET A O 1
ATOM 718 N N . LEU A 1 91 ? 6.711 -3.149 -22.522 1.00 81.94 91 LEU A N 1
ATOM 719 C CA . LEU A 1 91 ? 5.685 -3.430 -23.526 1.00 81.94 91 LEU A CA 1
ATOM 720 C C . LEU A 1 91 ? 6.290 -3.878 -24.861 1.00 81.94 91 LEU A C 1
ATOM 722 O O . LEU A 1 91 ? 5.736 -4.753 -25.516 1.00 81.94 91 LEU A O 1
ATOM 726 N N . GLU A 1 92 ? 7.433 -3.309 -25.255 1.00 83.88 92 GLU A N 1
ATOM 727 C CA . GLU A 1 92 ? 8.126 -3.674 -26.499 1.00 83.88 92 GLU A CA 1
ATOM 728 C C . GLU A 1 92 ? 8.799 -5.057 -26.431 1.00 83.88 92 GLU A C 1
ATOM 730 O O . GLU A 1 92 ? 9.020 -5.674 -27.468 1.00 83.88 92 GLU A O 1
ATOM 735 N N . ASN A 1 93 ? 9.139 -5.555 -25.233 1.00 80.25 93 ASN A N 1
ATOM 736 C CA . ASN A 1 93 ? 9.829 -6.838 -25.049 1.00 80.25 93 ASN A CA 1
ATOM 737 C C . ASN A 1 93 ? 9.280 -7.622 -23.836 1.00 80.25 93 ASN A C 1
ATOM 739 O O . ASN A 1 93 ? 9.982 -7.750 -22.827 1.00 80.25 93 ASN A O 1
ATOM 743 N N . PRO A 1 94 ? 8.058 -8.181 -23.917 1.00 70.50 94 PRO A N 1
ATOM 744 C CA . PRO A 1 94 ? 7.399 -8.838 -22.782 1.00 70.50 94 PRO A CA 1
ATOM 745 C C . PRO A 1 94 ? 8.115 -10.107 -22.281 1.00 70.50 94 PRO A C 1
ATOM 747 O O . PRO A 1 94 ? 7.972 -10.468 -21.118 1.00 70.50 94 PRO A O 1
ATOM 750 N N . GLU A 1 95 ? 8.930 -10.750 -23.122 1.00 75.25 95 GLU A N 1
ATOM 751 C CA . GLU A 1 95 ? 9.743 -11.939 -22.795 1.00 75.25 95 GLU A CA 1
ATOM 752 C C . GLU A 1 95 ? 10.926 -11.623 -21.852 1.00 75.25 95 GLU A C 1
ATOM 754 O O . GLU A 1 95 ? 11.608 -12.514 -21.344 1.00 75.25 95 GLU A O 1
ATOM 759 N N . LYS A 1 96 ? 11.245 -10.339 -21.648 1.00 68.19 96 LYS A N 1
ATOM 760 C CA . LYS A 1 96 ? 12.477 -9.918 -20.978 1.00 68.19 96 LYS A CA 1
ATOM 761 C C . LYS A 1 96 ? 12.265 -9.820 -19.467 1.00 68.19 96 LYS A C 1
ATOM 763 O O . LYS A 1 96 ? 11.747 -8.830 -18.962 1.00 68.19 96 LYS A O 1
ATOM 768 N N . GLU A 1 97 ? 12.757 -10.817 -18.730 1.00 63.38 97 GLU A N 1
ATOM 769 C CA . GLU A 1 97 ? 12.607 -10.913 -17.264 1.00 63.38 97 GLU A CA 1
ATOM 770 C C . GLU A 1 97 ? 13.228 -9.744 -16.476 1.00 63.38 97 GLU A C 1
ATOM 772 O O . GLU A 1 97 ? 12.865 -9.497 -15.325 1.00 63.38 97 GLU A O 1
ATOM 777 N N . ARG A 1 98 ? 14.200 -9.029 -17.061 1.00 67.06 98 ARG A N 1
ATOM 778 C CA . ARG A 1 98 ? 14.870 -7.882 -16.431 1.00 67.06 98 ARG A CA 1
ATOM 779 C C . ARG A 1 98 ? 15.191 -6.798 -17.449 1.00 67.06 98 ARG A C 1
ATOM 781 O O . ARG A 1 98 ? 15.869 -7.049 -18.447 1.00 67.06 98 ARG A O 1
ATOM 788 N N . ILE A 1 99 ? 14.800 -5.567 -17.133 1.00 65.19 99 ILE A N 1
ATOM 789 C CA . ILE A 1 99 ? 15.176 -4.373 -17.892 1.00 65.19 99 ILE A CA 1
ATOM 790 C C . ILE A 1 99 ? 16.188 -3.589 -17.071 1.00 65.19 99 ILE A C 1
ATOM 792 O O . ILE A 1 99 ? 15.921 -3.196 -15.939 1.00 65.19 99 ILE A O 1
ATOM 796 N N . LYS A 1 100 ? 17.379 -3.395 -17.636 1.00 63.94 100 LYS A N 1
ATOM 797 C CA . LYS A 1 100 ? 18.393 -2.510 -17.067 1.00 63.94 100 LYS A CA 1
ATOM 798 C C . LYS A 1 100 ? 18.253 -1.150 -17.732 1.00 63.94 100 LYS A C 1
ATOM 800 O O . LYS A 1 100 ? 18.447 -1.043 -18.941 1.00 63.94 100 LYS A O 1
ATOM 805 N N . PHE A 1 101 ? 17.931 -0.134 -16.944 1.00 62.66 101 PHE A N 1
ATOM 806 C CA . PHE A 1 101 ? 18.013 1.250 -17.388 1.00 62.66 101 PHE A CA 1
ATOM 807 C C . PHE A 1 101 ? 19.479 1.673 -17.305 1.00 62.66 101 PHE A C 1
ATOM 809 O O . PHE A 1 101 ? 20.057 1.721 -16.222 1.00 62.66 101 PHE A O 1
ATOM 816 N N . TYR A 1 102 ? 20.097 1.905 -18.459 1.00 52.34 102 TYR A N 1
ATOM 817 C CA . TYR A 1 102 ? 21.389 2.572 -18.540 1.00 52.34 102 TYR A CA 1
ATOM 818 C C . TYR A 1 102 ? 21.109 4.018 -18.935 1.00 52.34 102 TYR A C 1
ATOM 820 O O . TYR A 1 102 ? 20.698 4.272 -20.066 1.00 52.34 102 TYR A O 1
ATOM 828 N N . GLU A 1 103 ? 21.317 4.961 -18.020 1.00 46.38 103 GLU A N 1
ATOM 829 C CA . GLU A 1 103 ? 21.460 6.359 -18.419 1.00 46.38 103 GLU A CA 1
ATOM 830 C C . GLU A 1 103 ? 22.741 6.466 -19.250 1.00 46.38 103 GLU A C 1
ATOM 832 O O . GLU A 1 103 ? 23.851 6.303 -18.736 1.00 46.38 103 GLU A O 1
ATOM 837 N N . LYS A 1 104 ? 22.598 6.712 -20.556 1.00 39.09 104 LYS A N 1
ATOM 838 C CA . LYS A 1 104 ? 23.684 7.337 -21.307 1.00 39.09 104 LYS A CA 1
ATOM 839 C C . LYS A 1 104 ? 23.797 8.762 -20.773 1.00 39.09 104 LYS A C 1
ATOM 841 O O . LYS A 1 104 ? 22.946 9.589 -21.082 1.00 39.09 104 LYS A O 1
ATOM 846 N N . ARG A 1 105 ? 24.801 8.988 -19.927 1.00 39.91 105 ARG A N 1
ATOM 847 C CA . ARG A 1 105 ? 25.349 10.328 -19.714 1.00 39.91 105 ARG A CA 1
ATOM 848 C C . ARG A 1 105 ? 25.915 10.870 -21.020 1.00 39.91 105 ARG A C 1
ATOM 850 O O . ARG A 1 105 ? 26.439 10.044 -21.805 1.00 39.91 105 ARG A O 1
#

InterPro domains:
  IPR001173 Glycosyltransferase 2-like [PF00535] (34-94)
  IPR029044 Nucleotide-diphospho-sugar transferases [G3DSA:3.90.550.10] (1-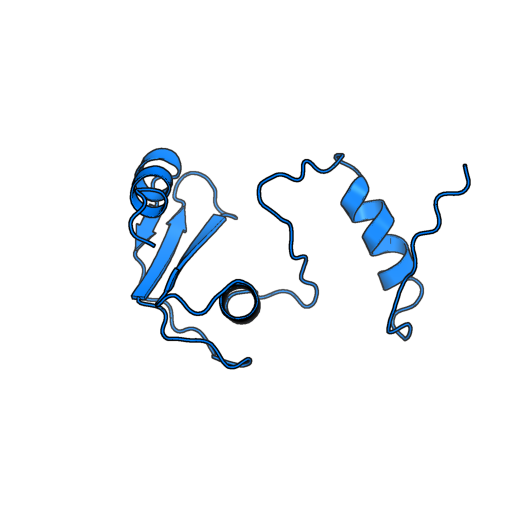105)
  IPR029044 Nucleotide-diphospho-sugar transferases [SSF53448] (1-94)

pLDDT: mean 87.14, std 12.24, range [39.09, 97.75]

Sequence (105 aa):
SKDKTLEILKKEFKLKKIYHVLQTRIKTKSIRGYYISASEPNLIVLDKINGGKADALNAGINASNYPYFISIDADVILEEDAMLRIMKPMLENPEKERIKFYEKR

Organism: NCBI:txid412755

Radius of gyration: 16.4 Å; chains: 1; bounding box: 41×29×44 Å

Foldseek 3Di:
DPDCVVVVCCVVQVKDWDDDDFDQPDDAADWPTWIAGPNDRPDIDTHGDDDDDVRVVSVVVSVDPDPDDDDDDPPDDDDPCNVVVVVVVCVVCVVDPDDDDDPPD